Protein AF-A0AAD8H9Z7-F1 (afdb_monomer_lite)

Foldseek 3Di:
DDDDDDDDDDDDDDDDDDPDDVVVVVVPPPPPFFPKDDKAKEWEDPPQDPFPWQPPDDPVNQPQKAKAFAPVLCVPQAQHKKWKAFCDPVWFQDRPDTDIYHYGTHDDCVQHVDRPYIHIHPRNSVNGTHPVNNPDPTDITMMIMGDD

Sequence (148 aa):
MEMKMKIVIVVALFCSLVSVSDSAREALQTTTPAKAYPLGNASTTPDFPPSFKCPDIKRDDYGQFYAAINPAVAAYTCGKKIYVQCNNKEYCADPHNLLQVQIVDKCIPMFCPGAHDLILSKEAFRALLSDKAINQTTTIIQVRVYRD

InterPro domains:
  IPR036908 RlpA-like domain superfamily [G3DSA:2.40.40.10] (34-147)
  IPR036908 RlpA-like domain superfamily [SSF50685] (27-131)

Organism: NCBI:txid360622

pLDDT: mean 73.76, std 19.65, range [32.88, 93.19]

Radius of gyration: 23.35 Å; chains: 1; bounding box: 31×47×90 Å

Secondary structure (DSSP, 8-state):
---------------------HHHHTTT------EEEEEEEEEE-SS-------TT--GGG--SSEEEE-HHHHHHHTT-EEEEEE--TTTBS-TT-EEEEEEEEE--TTT--STT-EEE-HHHHHHHB-TTTTT-SS--EEEEEEE-

Structure (mmCIF, N/CA/C/O backbone):
data_AF-A0AAD8H9Z7-F1
#
_entry.id   AF-A0AAD8H9Z7-F1
#
loop_
_atom_site.group_PDB
_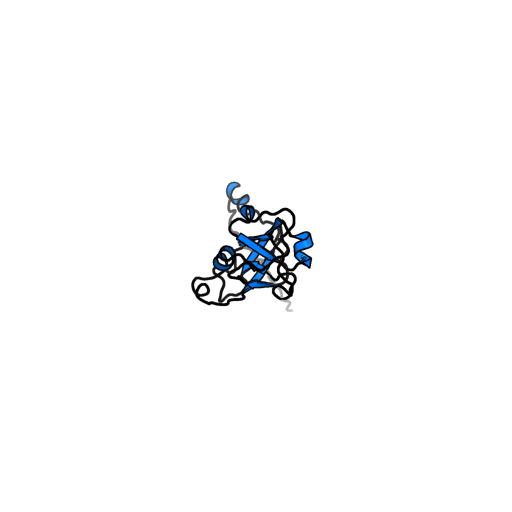atom_site.id
_atom_site.type_symbol
_atom_site.label_atom_id
_atom_site.label_alt_id
_atom_site.label_comp_id
_atom_site.label_asym_id
_atom_site.label_entity_id
_atom_site.label_seq_id
_atom_site.pdbx_PDB_ins_code
_atom_site.Cartn_x
_atom_site.Cartn_y
_atom_site.Cartn_z
_atom_site.occupancy
_atom_site.B_iso_or_equiv
_atom_site.auth_seq_id
_atom_site.auth_comp_id
_atom_site.auth_asym_id
_atom_site.auth_atom_id
_atom_site.pdbx_PDB_model_num
ATOM 1 N N . MET A 1 1 ? 11.170 -22.574 74.084 1.00 37.72 1 MET A N 1
ATOM 2 C CA . MET A 1 1 ? 12.018 -22.227 72.928 1.00 37.72 1 MET A CA 1
ATOM 3 C C . MET A 1 1 ? 11.134 -22.208 71.699 1.00 37.72 1 MET A C 1
ATOM 5 O O . MET A 1 1 ? 10.511 -23.216 71.395 1.00 37.72 1 MET A O 1
ATOM 9 N N . GLU A 1 2 ? 10.997 -21.034 71.090 1.00 38.16 2 GLU A N 1
ATOM 10 C CA . GLU A 1 2 ? 10.371 -20.847 69.780 1.00 38.16 2 GLU A CA 1
ATOM 11 C C . GLU A 1 2 ? 11.188 -21.543 68.680 1.00 38.16 2 GLU A C 1
ATOM 13 O O . GLU A 1 2 ? 12.413 -21.544 68.756 1.00 38.16 2 GLU A O 1
ATOM 18 N N . MET A 1 3 ? 10.523 -22.025 67.626 1.00 33.28 3 MET A N 1
ATOM 19 C CA . MET A 1 3 ? 10.875 -21.702 66.235 1.00 33.28 3 MET A CA 1
ATOM 20 C C . MET A 1 3 ? 9.668 -21.949 65.314 1.00 33.28 3 MET A C 1
ATOM 22 O O . MET A 1 3 ? 8.970 -22.953 65.412 1.00 33.28 3 MET A O 1
ATOM 26 N N . LYS A 1 4 ? 9.406 -20.949 64.468 1.00 33.06 4 LYS A N 1
ATOM 27 C CA . LYS A 1 4 ? 8.288 -20.798 63.525 1.00 33.06 4 LYS A CA 1
ATOM 28 C C . LYS A 1 4 ? 8.633 -21.361 62.132 1.00 33.06 4 LYS A C 1
ATOM 30 O O . LYS A 1 4 ? 9.804 -21.541 61.827 1.00 33.06 4 LYS A O 1
ATOM 35 N N . MET A 1 5 ? 7.596 -21.384 61.274 1.00 33.22 5 MET A N 1
ATOM 36 C CA . MET A 1 5 ? 7.576 -21.358 59.787 1.00 33.22 5 MET A CA 1
ATOM 37 C C . MET A 1 5 ? 7.553 -22.721 59.071 1.00 33.22 5 MET A C 1
ATOM 39 O O . MET A 1 5 ? 8.243 -23.639 59.476 1.00 33.22 5 MET A O 1
ATOM 43 N N . LYS A 1 6 ? 6.818 -22.919 57.963 1.00 32.88 6 LYS A N 1
ATOM 44 C CA . LYS A 1 6 ? 5.880 -22.078 57.183 1.00 32.88 6 LYS A CA 1
ATOM 45 C C . LYS A 1 6 ? 5.038 -23.013 56.298 1.00 32.88 6 LYS A C 1
ATOM 47 O O . LYS A 1 6 ? 5.585 -23.928 55.696 1.00 32.88 6 LYS A O 1
ATOM 52 N N . ILE A 1 7 ? 3.737 -22.753 56.190 1.00 44.88 7 ILE A N 1
ATOM 53 C CA . ILE A 1 7 ? 2.822 -23.425 55.256 1.00 44.88 7 ILE A CA 1
ATOM 54 C C . ILE A 1 7 ? 2.908 -22.717 53.897 1.00 44.88 7 ILE A C 1
ATOM 56 O O . ILE A 1 7 ? 2.783 -21.494 53.842 1.00 44.88 7 ILE A O 1
ATOM 60 N N . VAL A 1 8 ? 3.072 -23.476 52.810 1.00 40.72 8 VAL A N 1
ATOM 61 C CA . VAL A 1 8 ? 2.805 -23.014 51.438 1.00 40.72 8 VAL A CA 1
ATOM 62 C C . VAL A 1 8 ? 1.900 -24.049 50.774 1.00 40.72 8 VAL A C 1
ATOM 64 O O . VAL A 1 8 ? 2.337 -25.140 50.425 1.00 40.72 8 VAL A O 1
ATOM 67 N N . ILE A 1 9 ? 0.619 -23.705 50.649 1.00 44.47 9 ILE A N 1
ATOM 68 C CA . ILE A 1 9 ? -0.388 -24.463 49.903 1.00 44.47 9 ILE A CA 1
ATOM 69 C C . ILE A 1 9 ? -0.399 -23.879 48.492 1.00 44.47 9 ILE A C 1
ATOM 71 O O . ILE A 1 9 ? -0.811 -22.736 48.298 1.00 44.47 9 ILE A O 1
ATOM 75 N N . VAL A 1 10 ? 0.082 -24.640 47.511 1.00 40.25 10 VAL A N 1
ATOM 76 C CA . VAL A 1 10 ? -0.047 -24.275 46.098 1.00 40.25 10 VAL A CA 1
ATOM 77 C C . VAL A 1 10 ? -1.457 -24.645 45.655 1.00 40.25 10 VAL A C 1
ATOM 79 O O . VAL A 1 10 ? -1.778 -25.811 45.441 1.00 40.25 10 VAL A O 1
ATOM 82 N N . VAL A 1 11 ? -2.310 -23.630 45.561 1.00 40.62 11 VAL A N 1
ATOM 83 C CA . VAL A 1 11 ? -3.613 -23.705 44.904 1.00 40.62 11 VAL A CA 1
ATOM 84 C C . VAL A 1 11 ? -3.384 -23.520 43.406 1.00 40.62 11 VAL A C 1
ATOM 86 O O . VAL A 1 11 ? -3.002 -22.437 42.972 1.00 40.62 11 VAL A O 1
ATOM 89 N N . ALA A 1 12 ? -3.652 -24.550 42.610 1.00 44.00 12 ALA A N 1
ATOM 90 C CA . ALA A 1 12 ? -3.937 -24.390 41.188 1.00 44.00 12 ALA A CA 1
ATOM 91 C C . ALA A 1 12 ? -5.190 -25.207 40.864 1.00 44.00 12 ALA A C 1
ATOM 93 O O . ALA A 1 12 ? -5.168 -26.435 40.796 1.00 44.00 12 ALA A O 1
ATOM 94 N N . LEU A 1 13 ? -6.300 -24.474 40.775 1.00 45.03 13 LEU A N 1
ATOM 95 C CA . LEU A 1 13 ? -7.635 -24.941 40.436 1.00 45.03 13 LEU A CA 1
ATOM 96 C C . LEU A 1 13 ? -7.665 -25.620 39.058 1.00 45.03 13 LEU A C 1
ATOM 98 O O . LEU A 1 13 ? -7.144 -25.102 38.074 1.00 45.03 13 LEU A O 1
ATOM 102 N N . PHE A 1 14 ? -8.389 -26.733 39.009 1.00 42.84 14 PHE A N 1
ATOM 103 C CA . PHE A 1 14 ? -8.966 -27.338 37.815 1.00 42.84 14 PHE A CA 1
ATOM 104 C C . PHE A 1 14 ? -9.857 -26.349 37.049 1.00 42.84 14 PHE A C 1
ATOM 106 O O . PHE A 1 14 ? -10.644 -25.648 37.679 1.00 42.84 14 PHE A O 1
ATOM 113 N N . CYS A 1 15 ? -9.838 -26.407 35.712 1.00 35.69 15 CYS A N 1
ATOM 114 C CA . CYS A 1 15 ? -11.057 -26.428 34.891 1.00 35.69 15 CYS A CA 1
ATOM 115 C C . CYS A 1 15 ? -10.754 -26.866 33.443 1.00 35.69 15 CYS A C 1
ATOM 117 O O . CYS A 1 15 ? -10.205 -26.116 32.647 1.00 35.69 15 CYS A O 1
ATOM 119 N N . SER A 1 16 ? -11.193 -28.090 33.146 1.00 37.62 16 SER A N 1
ATOM 120 C CA . SER A 1 16 ? -11.968 -28.446 31.951 1.00 37.62 16 SER A CA 1
ATOM 121 C C . SER A 1 16 ? -11.291 -28.410 30.576 1.00 37.62 16 SER A C 1
ATOM 123 O O . SER A 1 16 ? -11.179 -27.382 29.914 1.00 37.62 16 SER A O 1
ATOM 125 N N . LEU A 1 17 ? -10.982 -29.625 30.112 1.00 42.34 17 LEU A N 1
ATOM 126 C CA . LEU A 1 17 ? -10.880 -30.024 28.711 1.00 42.34 17 LEU A CA 1
ATOM 127 C C . LEU A 1 17 ? -12.028 -29.427 27.884 1.00 42.34 17 LEU A C 1
ATOM 129 O O . LEU A 1 17 ? -13.175 -29.856 28.000 1.00 42.34 17 LEU A O 1
ATOM 133 N N . VAL A 1 18 ? -11.709 -28.474 27.015 1.00 43.50 18 VAL A N 1
ATOM 134 C CA . VAL A 1 18 ? -12.558 -28.155 25.869 1.00 43.50 18 VAL A CA 1
ATOM 135 C C . VAL A 1 18 ? -12.103 -29.074 24.745 1.00 43.50 18 VAL A C 1
ATOM 137 O O . VAL A 1 18 ? -10.993 -28.932 24.234 1.00 43.50 18 VAL A O 1
ATOM 140 N N . SER A 1 19 ? -12.942 -30.045 24.389 1.00 39.91 19 SER A N 1
ATOM 141 C CA . SER A 1 19 ? -12.796 -30.825 23.162 1.00 39.91 19 SER A CA 1
ATOM 142 C C . SER A 1 19 ? -12.931 -29.874 21.976 1.00 39.91 19 SER A C 1
ATOM 144 O O . SER A 1 19 ? -14.034 -29.584 21.515 1.00 39.91 19 SER A O 1
ATOM 146 N N . VAL A 1 20 ? -11.806 -29.328 21.520 1.00 41.81 20 VAL A N 1
ATOM 147 C CA . VAL A 1 20 ? -11.752 -28.538 20.293 1.00 41.81 20 VAL A CA 1
ATOM 148 C C . VAL A 1 20 ? -11.960 -29.517 19.144 1.00 41.81 20 VAL A C 1
ATOM 150 O O . VAL A 1 20 ? -11.116 -30.371 18.894 1.00 41.81 20 VAL A O 1
ATOM 153 N N . SER A 1 21 ? -13.121 -29.431 18.497 1.00 39.41 21 SER A N 1
ATOM 154 C CA . SER A 1 21 ? -13.411 -30.139 17.250 1.00 39.41 21 SER A CA 1
ATOM 155 C C . SER A 1 21 ? -12.288 -29.842 16.246 1.00 39.41 21 SER A C 1
ATOM 157 O O . SER A 1 21 ? -11.936 -28.672 16.080 1.00 39.41 21 SER A O 1
ATOM 159 N N . ASP A 1 22 ? -11.717 -30.862 15.594 1.00 45.00 22 ASP A N 1
ATOM 160 C CA . ASP A 1 22 ? -10.599 -30.698 14.644 1.00 45.00 22 ASP A CA 1
ATOM 161 C C . ASP A 1 22 ? -10.897 -29.641 13.558 1.00 45.00 22 ASP A C 1
ATOM 163 O O . ASP A 1 22 ? -10.000 -28.923 13.120 1.00 45.00 22 ASP A O 1
ATOM 167 N N . SER A 1 23 ? -12.174 -29.418 13.237 1.00 46.38 23 SER A N 1
ATOM 168 C CA . SER A 1 23 ? -12.651 -28.408 12.285 1.00 46.38 23 SER A CA 1
ATOM 169 C C . SER A 1 23 ? -12.421 -26.945 12.707 1.00 46.38 23 SER A C 1
ATOM 171 O O . SER A 1 23 ? -12.420 -26.059 11.859 1.00 46.38 23 SER A O 1
ATOM 173 N N . ALA A 1 24 ? -12.232 -26.656 14.001 1.00 41.62 24 ALA A N 1
ATOM 174 C CA . ALA A 1 24 ? -11.889 -25.311 14.491 1.00 41.62 24 ALA A CA 1
ATOM 175 C C . ALA A 1 24 ? -10.369 -25.092 14.582 1.00 41.62 24 ALA A C 1
ATOM 177 O O . ALA A 1 24 ? -9.901 -23.954 14.657 1.00 41.62 24 ALA A O 1
ATOM 178 N N . ARG A 1 25 ? -9.591 -26.181 14.551 1.00 40.53 25 ARG A N 1
ATOM 179 C CA . ARG A 1 25 ? -8.127 -26.144 14.572 1.00 40.53 25 ARG A CA 1
ATOM 180 C C . ARG A 1 25 ? -7.532 -25.759 13.218 1.00 40.53 25 ARG A C 1
ATOM 182 O O . ARG A 1 25 ? -6.455 -25.177 13.192 1.00 40.53 25 ARG A O 1
ATOM 189 N N . GLU A 1 26 ? -8.258 -25.981 12.122 1.00 39.03 26 GLU A N 1
ATOM 190 C CA . GLU A 1 26 ? -7.893 -25.438 10.805 1.00 39.03 26 GLU A CA 1
ATOM 191 C C . GLU A 1 26 ? -8.267 -23.955 10.627 1.00 39.03 26 GLU A C 1
ATOM 193 O O . GLU A 1 26 ? -7.642 -23.267 9.825 1.00 39.03 26 GLU A O 1
ATOM 198 N N . ALA A 1 27 ? -9.216 -23.417 11.405 1.00 39.34 27 ALA A N 1
ATOM 199 C CA . ALA A 1 27 ? -9.592 -21.997 11.343 1.00 39.34 27 ALA A CA 1
ATOM 200 C C . ALA A 1 27 ? -8.664 -21.078 12.164 1.00 39.34 27 ALA A C 1
ATOM 202 O O . ALA A 1 27 ? -8.604 -19.875 11.921 1.00 39.34 27 ALA A O 1
ATOM 203 N N . LEU A 1 28 ? -7.903 -21.645 13.103 1.00 36.81 28 LEU A N 1
ATOM 204 C CA . LEU A 1 28 ? -6.751 -21.007 13.738 1.00 36.81 28 LEU A CA 1
ATOM 205 C C . LEU A 1 28 ? -5.464 -21.547 13.110 1.00 36.81 28 LEU A C 1
ATOM 207 O O . LEU A 1 28 ? -4.555 -22.010 13.799 1.00 36.81 28 LEU A O 1
ATOM 211 N N . GLN A 1 29 ? -5.348 -21.439 11.786 1.00 37.69 29 GLN A N 1
ATOM 212 C CA . GLN A 1 29 ? -4.026 -21.231 11.216 1.00 37.69 29 GLN A CA 1
ATOM 213 C C . GLN A 1 29 ? -3.514 -19.916 11.796 1.00 37.69 29 GLN A C 1
ATOM 215 O O . GLN A 1 29 ? -3.780 -18.826 11.298 1.00 37.69 29 GLN A O 1
ATOM 220 N N . THR A 1 30 ? -2.787 -20.030 12.903 1.00 43.31 30 THR A N 1
ATOM 221 C CA . THR A 1 30 ? -1.791 -19.057 13.309 1.00 43.31 30 THR A CA 1
ATOM 222 C C . THR A 1 30 ? -0.775 -18.998 12.177 1.00 43.31 30 THR A C 1
ATOM 224 O O . THR A 1 30 ? 0.258 -19.667 12.215 1.00 43.31 30 THR A O 1
ATOM 227 N N . THR A 1 31 ? -1.102 -18.249 11.124 1.00 44.53 31 THR A N 1
ATOM 228 C CA . THR A 1 31 ? -0.122 -17.741 10.180 1.00 44.53 31 THR A CA 1
ATOM 229 C C . THR A 1 31 ? 0.893 -17.007 11.033 1.00 44.53 31 THR A C 1
ATOM 231 O O . THR A 1 31 ? 0.555 -16.029 11.706 1.00 44.53 31 THR A O 1
ATOM 234 N N . THR A 1 32 ? 2.109 -17.545 11.078 1.00 46.88 32 THR A N 1
ATOM 235 C CA . THR A 1 32 ? 3.326 -16.864 11.519 1.00 46.88 32 THR A CA 1
ATOM 236 C C . THR A 1 32 ? 3.175 -15.371 11.251 1.00 46.88 32 THR A C 1
ATOM 238 O O . THR A 1 32 ? 2.783 -15.041 10.130 1.00 46.88 32 THR A O 1
ATOM 241 N N . PRO A 1 33 ? 3.410 -14.469 12.223 1.00 48.97 33 PRO A N 1
ATOM 242 C CA . PRO A 1 33 ? 3.196 -13.053 11.980 1.00 48.97 33 PRO A CA 1
ATOM 243 C C . PRO A 1 33 ? 4.021 -12.665 10.757 1.00 48.97 33 PRO A C 1
ATOM 245 O O . PRO A 1 33 ? 5.255 -12.694 10.802 1.00 48.97 33 PRO A O 1
ATOM 248 N N . ALA A 1 34 ? 3.323 -12.365 9.658 1.00 61.00 34 ALA A N 1
ATOM 249 C CA . ALA A 1 34 ? 3.900 -11.784 8.462 1.00 61.00 34 ALA A CA 1
ATOM 250 C C . ALA A 1 34 ? 4.852 -10.679 8.924 1.00 61.00 34 ALA A C 1
ATOM 252 O O . ALA A 1 34 ? 4.525 -9.927 9.850 1.00 61.00 34 ALA A O 1
ATOM 253 N N . LYS A 1 35 ? 6.070 -10.623 8.374 1.00 75.50 35 LYS A N 1
ATOM 254 C CA . LYS A 1 35 ? 7.102 -9.721 8.899 1.00 75.50 35 LYS A CA 1
ATOM 255 C C . LYS A 1 35 ? 6.567 -8.289 8.858 1.00 75.50 35 LYS A C 1
ATOM 257 O O . LYS A 1 35 ? 6.406 -7.718 7.781 1.00 75.50 35 LYS A O 1
ATOM 262 N N . ALA A 1 36 ? 6.288 -7.731 10.034 1.00 80.75 36 ALA A N 1
ATOM 263 C CA . ALA A 1 36 ? 5.793 -6.374 10.163 1.00 80.75 36 ALA A CA 1
ATOM 264 C C . ALA A 1 36 ? 6.939 -5.403 9.888 1.00 80.75 36 ALA A C 1
ATOM 266 O O . ALA A 1 36 ? 7.977 -5.435 10.557 1.00 80.75 36 ALA A O 1
ATOM 267 N N . TYR A 1 37 ? 6.750 -4.530 8.910 1.00 84.31 37 TYR A N 1
ATOM 268 C CA . TYR A 1 37 ? 7.701 -3.473 8.612 1.00 84.31 37 TYR A CA 1
ATOM 269 C C . TYR A 1 37 ? 7.439 -2.234 9.486 1.00 84.31 37 TYR A C 1
ATOM 271 O O . TYR A 1 37 ? 6.370 -2.118 10.106 1.00 84.31 37 TYR A O 1
ATOM 279 N N . PRO A 1 38 ? 8.417 -1.313 9.591 1.00 88.94 38 PRO A N 1
ATOM 280 C CA . PRO A 1 38 ? 8.196 0.011 10.158 1.00 88.94 38 PRO A CA 1
ATOM 281 C C . PRO A 1 38 ? 6.983 0.713 9.542 1.00 88.94 38 PRO A C 1
ATOM 283 O O . PRO A 1 38 ? 6.567 0.409 8.423 1.00 88.94 38 PRO A O 1
ATOM 286 N N . LEU A 1 39 ? 6.419 1.660 10.292 1.00 89.81 39 LEU A N 1
ATOM 287 C CA . LEU A 1 39 ? 5.299 2.457 9.807 1.00 89.81 39 LEU A CA 1
ATOM 288 C C . LEU A 1 39 ? 5.715 3.275 8.583 1.00 89.81 39 LEU A C 1
ATOM 290 O O . LEU A 1 39 ? 6.817 3.825 8.538 1.00 89.81 39 LEU A O 1
ATOM 294 N N . GLY A 1 40 ? 4.803 3.357 7.626 1.00 89.69 40 GLY A N 1
ATOM 295 C CA . GLY A 1 40 ? 4.884 4.245 6.476 1.00 89.69 40 GLY A CA 1
ATOM 296 C C . GLY A 1 40 ? 3.629 5.095 6.363 1.00 89.69 40 GLY A C 1
ATOM 297 O O . GLY A 1 40 ? 2.681 4.953 7.144 1.00 89.69 40 GLY A O 1
ATOM 298 N N . ASN A 1 41 ? 3.624 5.982 5.381 1.00 91.19 41 ASN A N 1
ATOM 299 C CA . ASN A 1 41 ? 2.474 6.806 5.051 1.00 91.19 41 ASN A CA 1
ATOM 300 C C . ASN A 1 41 ? 1.737 6.216 3.852 1.00 91.19 41 ASN A C 1
ATOM 302 O O . ASN A 1 41 ? 2.355 5.845 2.861 1.00 91.19 41 ASN A O 1
ATOM 306 N N . ALA A 1 42 ? 0.414 6.171 3.912 1.00 90.75 42 ALA A N 1
ATOM 307 C CA . ALA A 1 42 ? -0.415 5.870 2.760 1.00 90.75 42 ALA A CA 1
ATOM 308 C C . ALA A 1 42 ? -1.279 7.072 2.396 1.00 90.75 42 ALA A C 1
ATOM 310 O O . ALA A 1 42 ? -1.836 7.750 3.262 1.00 90.75 42 ALA A O 1
ATOM 311 N N . SER A 1 43 ? -1.414 7.307 1.100 1.00 89.88 43 SER A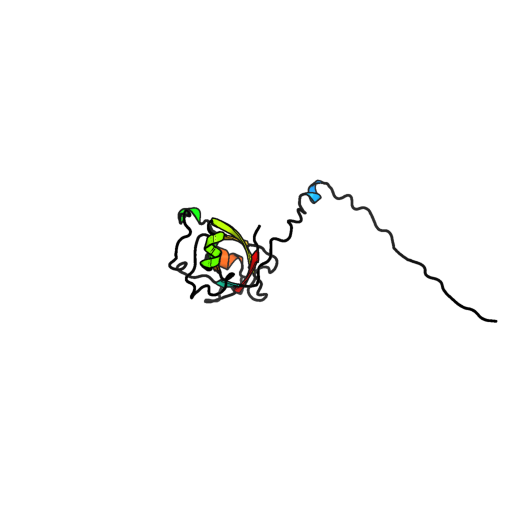 N 1
ATOM 312 C CA . SER A 1 43 ? -2.332 8.298 0.544 1.00 89.88 43 SER A CA 1
ATOM 313 C C . SER A 1 43 ? -2.985 7.758 -0.724 1.00 89.88 43 SER A C 1
ATOM 315 O O . SER A 1 43 ? -2.632 6.682 -1.206 1.00 89.88 43 SER A O 1
ATOM 317 N N . THR A 1 44 ? -3.941 8.501 -1.266 1.00 86.38 44 THR A N 1
ATOM 318 C CA . THR A 1 44 ? -4.525 8.256 -2.587 1.00 86.38 44 THR A CA 1
ATOM 319 C C . THR A 1 44 ? -4.347 9.503 -3.439 1.00 86.38 44 THR A C 1
ATOM 321 O O . THR A 1 44 ? -4.311 10.618 -2.922 1.00 86.38 44 THR A O 1
ATOM 324 N N . THR A 1 45 ? -4.280 9.332 -4.754 1.00 75.06 45 THR A N 1
ATOM 325 C CA . THR A 1 45 ? -4.303 10.449 -5.712 1.00 75.06 45 THR A CA 1
ATOM 326 C C . THR A 1 45 ? -5.466 10.253 -6.692 1.00 75.06 45 THR A C 1
ATOM 328 O O . THR A 1 45 ? -5.872 9.106 -6.899 1.00 75.06 45 THR A O 1
ATOM 331 N N . PRO A 1 46 ? -6.061 11.330 -7.247 1.00 66.56 46 PRO A N 1
ATOM 332 C CA . PRO A 1 46 ? -7.165 11.221 -8.210 1.00 66.56 46 PRO A CA 1
ATOM 333 C C . PRO A 1 46 ? -6.737 10.482 -9.479 1.00 66.56 46 PRO A C 1
ATOM 335 O O . PRO A 1 46 ? -7.426 9.578 -9.944 1.00 66.56 46 PRO A O 1
ATOM 338 N N . ASP A 1 47 ? -5.546 10.829 -9.955 1.00 63.06 47 ASP A N 1
ATOM 339 C CA . ASP A 1 47 ? -4.859 10.197 -11.062 1.00 63.06 47 ASP A CA 1
ATOM 340 C C . ASP A 1 47 ? -3.640 9.512 -10.462 1.00 63.06 47 ASP A C 1
ATOM 342 O O . ASP A 1 47 ? -2.603 10.148 -10.275 1.00 63.06 47 ASP A O 1
ATOM 346 N N . PHE A 1 48 ? -3.810 8.245 -10.069 1.00 65.81 48 PHE A N 1
ATOM 347 C CA . PHE A 1 48 ? -2.730 7.372 -9.602 1.00 65.81 48 PHE A CA 1
ATOM 348 C C . PHE A 1 48 ? -1.417 7.729 -10.327 1.00 65.81 48 PHE A C 1
ATOM 350 O O . PHE A 1 48 ? -1.436 7.808 -11.559 1.00 65.81 48 PHE A O 1
ATOM 357 N N . PRO A 1 49 ? -0.332 8.062 -9.600 1.00 56.62 49 PRO A N 1
ATOM 358 C CA . PRO A 1 49 ? 0.672 9.015 -10.064 1.00 56.62 49 PRO A CA 1
ATOM 359 C C . PRO A 1 49 ? 1.309 8.591 -11.390 1.00 56.62 49 PRO A C 1
ATOM 361 O O . PRO A 1 49 ? 1.407 7.392 -11.649 1.00 56.62 49 PRO A O 1
ATOM 364 N N . PRO A 1 50 ? 1.806 9.541 -12.212 1.00 52.59 50 PRO A N 1
ATOM 365 C CA . PRO A 1 50 ? 2.585 9.209 -13.400 1.00 52.59 50 PRO A CA 1
ATOM 366 C C . PRO A 1 50 ? 3.777 8.356 -12.971 1.00 52.59 50 PRO A C 1
ATOM 368 O O . PRO A 1 50 ? 4.614 8.778 -12.171 1.00 52.59 50 PRO A O 1
ATOM 371 N N . SER A 1 51 ? 3.793 7.117 -13.441 1.00 57.47 51 SER A N 1
ATOM 372 C CA . SER A 1 51 ? 4.541 6.059 -12.795 1.00 57.47 51 SER A CA 1
ATOM 373 C C . SER A 1 51 ? 5.586 5.418 -13.696 1.00 57.47 51 SER A C 1
ATOM 375 O O . SER A 1 51 ? 5.483 5.404 -14.926 1.00 57.47 51 SER A O 1
ATOM 377 N N . PHE A 1 52 ? 6.604 4.846 -13.054 1.00 61.53 52 PHE A N 1
ATOM 378 C CA . PHE A 1 52 ? 7.494 3.881 -13.683 1.00 61.53 52 PHE A CA 1
ATOM 379 C C . PHE A 1 52 ? 6.893 2.498 -13.469 1.00 61.53 52 PHE A C 1
ATOM 381 O O . PHE A 1 52 ? 7.232 1.838 -12.488 1.00 61.53 52 PHE A O 1
ATOM 388 N N . LYS A 1 53 ? 6.008 2.093 -14.386 1.00 73.19 53 LYS A N 1
ATOM 389 C CA . LYS A 1 53 ? 5.264 0.828 -14.327 1.00 73.19 53 LYS A CA 1
ATOM 390 C C . LYS A 1 53 ? 6.131 -0.328 -13.838 1.00 73.19 53 LYS A C 1
ATOM 392 O O . LYS A 1 53 ? 7.274 -0.499 -14.282 1.00 73.19 53 LYS A O 1
ATOM 397 N N . CYS A 1 54 ? 5.578 -1.146 -12.945 1.00 82.00 54 CYS A N 1
ATOM 398 C CA . CYS A 1 54 ? 6.156 -2.458 -12.706 1.00 82.00 54 CYS A CA 1
ATOM 399 C C . CYS A 1 54 ? 6.236 -3.209 -14.044 1.00 82.00 54 CYS A C 1
ATOM 401 O O . CYS A 1 54 ? 5.262 -3.189 -14.803 1.00 82.00 54 CYS A O 1
ATOM 403 N N . PRO A 1 55 ? 7.385 -3.827 -14.367 1.00 74.75 55 PRO A N 1
ATOM 404 C CA . PRO A 1 55 ? 7.470 -4.649 -15.562 1.00 74.75 55 PRO A CA 1
ATOM 405 C C . PRO A 1 55 ? 6.427 -5.770 -15.461 1.00 74.75 55 PRO A C 1
ATOM 407 O O . PRO A 1 55 ? 6.142 -6.261 -14.370 1.00 74.75 55 PRO A O 1
ATOM 410 N N . ASP A 1 56 ? 5.836 -6.120 -16.601 1.00 76.62 56 ASP A N 1
ATOM 411 C CA . ASP A 1 56 ? 4.967 -7.290 -16.773 1.00 76.62 56 ASP A CA 1
ATOM 412 C C . ASP A 1 56 ? 3.563 -7.244 -16.137 1.00 76.62 56 ASP A C 1
ATOM 414 O O . ASP A 1 56 ? 2.842 -8.236 -16.208 1.00 76.62 56 ASP A O 1
ATOM 418 N N . ILE A 1 57 ? 3.113 -6.104 -15.595 1.00 78.69 57 ILE A N 1
ATOM 419 C CA . ILE A 1 57 ? 1.733 -5.946 -15.096 1.00 78.69 57 ILE A CA 1
ATOM 420 C C . ILE A 1 57 ? 0.967 -4.992 -16.007 1.00 78.69 57 ILE A C 1
ATOM 422 O O . ILE A 1 57 ? 1.337 -3.824 -16.166 1.00 78.69 57 ILE A O 1
ATOM 426 N N . LYS A 1 58 ? -0.119 -5.473 -16.615 1.00 80.38 58 LYS A N 1
ATOM 427 C CA . LYS A 1 58 ? -0.997 -4.627 -17.428 1.00 80.38 58 LYS A CA 1
ATOM 428 C C . LYS A 1 58 ? -2.029 -3.956 -16.533 1.00 80.38 58 LYS A C 1
ATOM 430 O O . LYS A 1 58 ? -2.445 -4.513 -15.526 1.00 80.38 58 LYS A O 1
ATOM 435 N N . ARG A 1 59 ? -2.471 -2.758 -16.926 1.00 76.38 59 ARG A N 1
ATOM 436 C CA . ARG A 1 59 ? -3.479 -1.987 -16.177 1.00 76.38 59 ARG A CA 1
ATOM 437 C C . ARG A 1 59 ? -4.776 -2.773 -15.970 1.00 76.38 59 ARG A C 1
ATOM 439 O O . ARG A 1 59 ? -5.389 -2.657 -14.917 1.00 76.38 59 ARG A O 1
ATOM 446 N N . ASP A 1 60 ? -5.143 -3.591 -16.949 1.00 79.75 60 ASP A N 1
ATOM 447 C CA . ASP A 1 60 ? -6.341 -4.432 -16.900 1.00 79.75 60 ASP A CA 1
ATOM 448 C C . ASP A 1 60 ? -6.246 -5.531 -15.823 1.00 79.75 60 ASP A C 1
ATOM 450 O O . ASP A 1 60 ? -7.269 -6.040 -15.374 1.00 79.75 60 ASP A O 1
ATOM 454 N N . ASP A 1 61 ? -5.033 -5.833 -15.341 1.00 81.25 61 ASP A N 1
ATOM 455 C CA . ASP A 1 61 ? -4.758 -6.856 -14.327 1.00 81.25 61 ASP A CA 1
ATOM 456 C C . ASP A 1 61 ? -4.638 -6.281 -12.901 1.00 81.25 61 ASP A C 1
ATOM 458 O O . ASP A 1 61 ? -4.404 -7.034 -11.958 1.00 81.25 61 ASP A O 1
ATOM 462 N N . TYR A 1 62 ? -4.774 -4.959 -12.704 1.00 80.56 62 TYR A N 1
ATOM 463 C CA . TYR A 1 62 ? -4.523 -4.316 -11.399 1.00 80.56 62 TYR A CA 1
ATOM 464 C C . TYR A 1 62 ? -5.512 -4.749 -10.302 1.00 80.56 62 TYR A C 1
ATOM 466 O O . TYR A 1 62 ? -5.232 -4.601 -9.111 1.00 80.56 62 TYR A O 1
ATOM 474 N N . GLY A 1 63 ? -6.682 -5.263 -10.690 1.00 84.62 63 GLY A N 1
ATOM 475 C CA . GLY A 1 63 ? -7.782 -5.518 -9.766 1.00 84.62 63 GLY A CA 1
ATOM 476 C C . GLY A 1 63 ? -8.264 -4.239 -9.070 1.00 84.62 63 GLY A C 1
ATOM 477 O O . GLY A 1 63 ? -8.020 -3.123 -9.523 1.00 84.62 63 GLY A O 1
ATOM 478 N N . GLN A 1 64 ? -8.982 -4.404 -7.957 1.00 87.06 64 GLN A N 1
ATOM 479 C CA . GLN A 1 64 ? -9.546 -3.280 -7.203 1.00 87.06 64 GLN A CA 1
ATOM 480 C C . GLN A 1 64 ? -8.569 -2.702 -6.170 1.00 87.06 64 GLN A C 1
ATOM 482 O O . GLN A 1 64 ? -8.568 -1.499 -5.928 1.00 87.06 64 GLN A O 1
ATOM 487 N N . PHE A 1 65 ? -7.751 -3.551 -5.542 1.00 92.06 65 PHE A N 1
ATOM 488 C CA . PHE A 1 65 ? -6.866 -3.153 -4.450 1.00 92.06 65 PHE A CA 1
ATOM 489 C C . PHE A 1 65 ? -5.409 -3.226 -4.872 1.00 92.06 65 PHE A C 1
ATOM 491 O O . PHE A 1 65 ? -4.739 -4.251 -4.730 1.00 92.06 65 PHE A O 1
ATOM 498 N N . TYR A 1 66 ? -4.914 -2.099 -5.365 1.00 91.75 66 TYR A N 1
ATOM 499 C CA . TYR A 1 66 ? -3.532 -1.961 -5.797 1.00 91.75 66 TYR A CA 1
ATOM 500 C C . TYR A 1 66 ? -2.839 -0.737 -5.192 1.00 91.75 66 TYR A C 1
ATOM 502 O O . TYR A 1 66 ? -3.492 0.188 -4.693 1.00 91.75 66 TYR A O 1
ATOM 510 N N . ALA A 1 67 ? -1.507 -0.763 -5.223 1.00 92.25 67 ALA A N 1
ATOM 511 C CA . ALA A 1 67 ? -0.619 0.262 -4.692 1.00 92.25 67 ALA A CA 1
ATOM 512 C C . ALA A 1 67 ? 0.598 0.516 -5.587 1.00 92.25 67 ALA A C 1
ATOM 514 O O . ALA A 1 67 ? 1.074 -0.365 -6.309 1.00 92.25 67 ALA A O 1
ATOM 515 N N . ALA A 1 68 ? 1.124 1.732 -5.458 1.00 91.19 68 ALA A N 1
ATOM 516 C CA . ALA A 1 68 ? 2.464 2.110 -5.856 1.00 91.19 68 ALA A CA 1
ATOM 517 C C . ALA A 1 68 ? 3.325 2.278 -4.604 1.00 91.19 68 ALA A C 1
ATOM 519 O O . ALA A 1 68 ? 2.847 2.795 -3.593 1.00 91.19 68 ALA A O 1
ATOM 520 N N . ILE A 1 69 ? 4.588 1.866 -4.674 1.00 91.00 69 ILE A N 1
ATOM 521 C CA . ILE A 1 69 ? 5.533 1.959 -3.552 1.00 91.00 69 ILE A CA 1
ATOM 522 C C . ILE A 1 69 ? 6.835 2.629 -3.990 1.00 91.00 69 ILE A C 1
ATOM 524 O O . ILE A 1 69 ? 7.101 2.782 -5.187 1.00 91.00 69 ILE A O 1
ATOM 528 N N . ASN A 1 70 ? 7.650 3.046 -3.023 1.00 89.31 70 ASN A N 1
ATOM 529 C CA . ASN A 1 70 ? 8.981 3.583 -3.270 1.00 89.31 70 ASN A CA 1
ATOM 530 C C . ASN A 1 70 ? 9.777 2.716 -4.283 1.00 89.31 70 ASN A C 1
ATOM 532 O O . ASN A 1 70 ? 9.817 1.488 -4.131 1.00 89.31 70 ASN A O 1
ATOM 536 N N . PRO A 1 71 ? 10.460 3.313 -5.284 1.00 86.06 71 PRO A N 1
ATOM 537 C CA . PRO A 1 71 ? 11.125 2.566 -6.355 1.00 86.06 71 PRO A CA 1
ATOM 538 C C . PRO A 1 71 ? 12.157 1.537 -5.882 1.00 86.06 71 PRO A C 1
ATOM 540 O O . PRO A 1 71 ? 12.280 0.475 -6.499 1.00 86.06 71 PRO A O 1
ATOM 543 N N . ALA A 1 72 ? 12.873 1.818 -4.786 1.00 86.12 72 ALA A N 1
ATOM 544 C CA . ALA A 1 72 ? 13.876 0.907 -4.236 1.00 86.12 72 ALA A CA 1
ATOM 545 C C . ALA A 1 72 ? 13.238 -0.378 -3.688 1.00 86.12 72 ALA A C 1
ATOM 547 O O . ALA A 1 72 ? 13.807 -1.462 -3.813 1.00 86.12 72 ALA A O 1
ATOM 548 N N . VAL A 1 73 ? 12.032 -0.275 -3.124 1.00 87.81 73 VAL A N 1
ATOM 549 C CA . VAL A 1 73 ? 11.275 -1.431 -2.624 1.00 87.81 73 VAL A CA 1
ATOM 550 C C . VAL A 1 73 ? 10.518 -2.117 -3.754 1.00 87.81 73 VAL A C 1
ATOM 552 O O . VAL A 1 73 ? 10.446 -3.351 -3.798 1.00 87.81 73 VAL A O 1
ATOM 555 N N . ALA A 1 74 ? 10.009 -1.345 -4.712 1.00 85.62 74 ALA A N 1
ATOM 556 C CA . ALA A 1 74 ? 9.297 -1.875 -5.865 1.00 85.62 74 ALA A CA 1
ATOM 557 C C . ALA A 1 74 ? 10.156 -2.824 -6.714 1.00 85.62 74 ALA A C 1
ATOM 559 O O . ALA A 1 74 ? 9.632 -3.802 -7.241 1.00 85.62 74 ALA A O 1
ATOM 560 N N . ALA A 1 75 ? 11.476 -2.610 -6.771 1.00 84.44 75 ALA A N 1
ATOM 561 C CA . ALA A 1 75 ? 12.424 -3.510 -7.437 1.00 84.44 75 ALA A CA 1
ATOM 562 C C . ALA A 1 75 ? 12.289 -4.988 -7.010 1.00 84.44 75 ALA A C 1
ATOM 564 O O . ALA A 1 75 ? 12.588 -5.880 -7.797 1.00 84.44 75 ALA A O 1
ATOM 565 N N . TYR A 1 76 ? 11.796 -5.252 -5.795 1.00 86.38 76 TYR A N 1
ATOM 566 C CA . TYR A 1 76 ? 11.634 -6.604 -5.247 1.00 86.38 76 TYR A CA 1
ATOM 567 C C . TYR A 1 76 ? 10.182 -6.974 -4.923 1.00 86.38 76 TYR A C 1
ATOM 569 O O . TYR A 1 76 ? 9.921 -8.104 -4.488 1.00 86.38 76 TYR A O 1
ATOM 577 N N . THR A 1 77 ? 9.249 -6.030 -5.069 1.00 88.56 77 THR A N 1
ATOM 578 C CA . THR A 1 77 ? 7.841 -6.183 -4.667 1.00 88.56 77 THR A CA 1
ATOM 579 C C . THR A 1 77 ? 6.849 -6.005 -5.807 1.00 88.56 77 THR A C 1
ATOM 581 O O . THR A 1 77 ? 5.705 -6.408 -5.634 1.00 88.56 77 THR A O 1
ATOM 584 N N . CYS A 1 78 ? 7.271 -5.513 -6.975 1.00 88.44 78 CYS A N 1
ATOM 585 C CA . CYS A 1 78 ? 6.439 -5.489 -8.177 1.00 88.44 78 CYS A CA 1
ATOM 586 C C . CYS A 1 78 ? 5.768 -6.848 -8.432 1.00 88.44 78 CYS A C 1
ATOM 588 O O . CYS A 1 78 ? 6.421 -7.893 -8.398 1.00 88.44 78 CYS A O 1
ATOM 590 N N . GLY A 1 79 ? 4.452 -6.825 -8.640 1.00 87.88 79 GLY A N 1
ATOM 591 C CA . GLY A 1 79 ? 3.613 -7.997 -8.906 1.00 87.88 79 GLY A CA 1
ATOM 592 C C . GLY A 1 79 ? 3.198 -8.767 -7.660 1.00 87.88 79 GLY A C 1
ATOM 593 O O . GLY A 1 79 ? 2.281 -9.586 -7.727 1.00 87.88 79 GLY A O 1
ATOM 594 N N . LYS A 1 80 ? 3.824 -8.493 -6.511 1.00 89.81 80 LYS A N 1
ATOM 595 C CA . LYS A 1 80 ? 3.522 -9.176 -5.255 1.00 89.81 80 LYS A CA 1
ATOM 596 C C . LYS A 1 80 ? 2.340 -8.536 -4.550 1.00 89.81 80 LYS A C 1
ATOM 598 O O . LYS A 1 80 ? 2.054 -7.347 -4.694 1.00 89.81 80 LYS A O 1
ATOM 603 N N . LYS A 1 81 ? 1.692 -9.356 -3.733 1.00 90.62 81 LYS A N 1
ATOM 604 C CA . LYS A 1 81 ? 0.678 -8.932 -2.778 1.00 90.62 81 LYS A CA 1
ATOM 605 C C . LYS A 1 81 ? 1.341 -8.657 -1.432 1.00 90.62 81 LYS A C 1
ATOM 607 O O . LYS A 1 81 ? 2.263 -9.367 -1.031 1.00 90.62 81 LYS A O 1
ATOM 612 N N . ILE A 1 82 ? 0.884 -7.609 -0.768 1.00 90.75 82 ILE A N 1
ATOM 613 C CA . ILE A 1 82 ? 1.256 -7.233 0.597 1.00 90.75 82 ILE A CA 1
ATOM 614 C C . ILE A 1 82 ? -0.019 -7.043 1.413 1.00 90.75 82 ILE A C 1
ATOM 616 O O . ILE A 1 82 ? -1.086 -6.840 0.832 1.00 90.75 82 ILE A O 1
ATOM 620 N N . TYR A 1 83 ? 0.087 -7.054 2.739 1.00 92.81 83 TYR A N 1
ATOM 621 C CA . TYR A 1 83 ? -1.018 -6.627 3.596 1.00 92.81 83 TYR A CA 1
ATOM 622 C C . TYR A 1 83 ? -0.718 -5.269 4.197 1.00 92.81 83 TYR A C 1
ATOM 624 O O . TYR A 1 83 ? 0.404 -4.988 4.626 1.00 92.81 83 TYR A O 1
ATOM 632 N N . VAL A 1 84 ? -1.739 -4.429 4.219 1.00 91.94 84 VAL A N 1
ATOM 633 C CA . VAL A 1 84 ? -1.683 -3.067 4.724 1.00 91.94 84 VAL A CA 1
ATOM 634 C C . VAL A 1 84 ? -2.689 -2.950 5.855 1.00 91.94 84 VAL A C 1
ATOM 636 O O . VAL A 1 84 ? -3.862 -3.278 5.696 1.00 91.94 84 VAL A O 1
ATOM 639 N N . GLN A 1 85 ? -2.215 -2.473 6.997 1.00 91.94 85 GLN A N 1
ATOM 640 C CA . GLN A 1 85 ? -3.036 -2.181 8.161 1.00 91.94 85 GLN A CA 1
ATOM 641 C C . GLN A 1 85 ? -3.018 -0.686 8.411 1.00 91.94 85 GLN A C 1
ATOM 643 O O . GLN A 1 85 ? -1.947 -0.078 8.472 1.00 91.94 85 GLN A O 1
ATOM 648 N N . CYS A 1 86 ? -4.187 -0.096 8.606 1.00 90.44 86 CYS A N 1
ATOM 649 C CA . CYS A 1 86 ? -4.271 1.279 9.059 1.00 90.44 86 CYS A CA 1
ATOM 650 C C . CYS A 1 86 ? -3.895 1.357 10.550 1.00 90.44 86 CYS A C 1
ATOM 652 O O . CYS A 1 86 ? -4.398 0.591 11.368 1.00 90.44 86 CYS A O 1
ATOM 654 N N . ASN A 1 87 ? -2.999 2.279 10.909 1.00 88.81 87 ASN A N 1
ATOM 655 C CA . ASN A 1 87 ? -2.479 2.434 12.274 1.00 88.81 87 ASN A CA 1
ATOM 656 C C . ASN A 1 87 ? -2.950 3.735 12.960 1.00 88.81 87 ASN A C 1
ATOM 658 O O . ASN A 1 87 ? -2.611 3.991 14.114 1.00 88.81 87 ASN A O 1
ATOM 662 N N . ASN A 1 88 ? -3.725 4.575 12.269 1.00 84.00 88 ASN A N 1
ATOM 663 C CA . ASN A 1 88 ? -4.233 5.835 12.806 1.00 84.00 88 ASN A CA 1
ATOM 664 C C . ASN A 1 88 ? -5.655 5.697 13.387 1.00 84.00 88 ASN A C 1
ATOM 666 O O . ASN A 1 88 ? -6.635 5.721 12.648 1.00 84.00 88 ASN A O 1
ATOM 670 N N . LYS A 1 89 ? -5.775 5.600 14.718 1.00 76.88 89 LYS A N 1
ATOM 671 C CA . LYS A 1 89 ? -7.044 5.329 15.430 1.00 76.88 89 LYS A CA 1
ATOM 672 C C . LYS A 1 89 ? -8.223 6.225 15.032 1.00 76.88 89 LYS A C 1
ATOM 674 O O . LYS A 1 89 ? -9.360 5.786 15.143 1.00 76.88 89 LYS A O 1
ATOM 679 N N . GLU A 1 90 ? -7.968 7.462 14.617 1.00 81.38 90 GLU A N 1
ATOM 680 C CA . GLU A 1 90 ? -9.021 8.406 14.235 1.00 81.38 90 GLU A CA 1
ATOM 681 C C . GLU A 1 90 ? -9.586 8.123 12.834 1.00 81.38 90 GLU A C 1
ATOM 683 O O . GLU A 1 90 ? -10.786 8.274 12.598 1.00 81.38 90 GLU A O 1
ATOM 688 N N . TYR A 1 91 ? -8.731 7.667 11.915 1.00 83.38 91 TYR A N 1
ATOM 689 C CA . TYR A 1 91 ? -9.083 7.511 10.505 1.00 83.38 91 TYR A CA 1
ATOM 690 C C . TYR A 1 91 ? -9.358 6.069 10.093 1.00 83.38 91 TYR A C 1
ATOM 692 O O . TYR A 1 91 ? -9.985 5.874 9.060 1.00 83.38 91 TYR A O 1
ATOM 700 N N . CYS A 1 92 ? -8.921 5.067 10.858 1.00 84.31 92 CYS A N 1
ATOM 701 C CA . CYS A 1 92 ? -9.089 3.665 10.473 1.00 84.31 92 CYS A CA 1
ATOM 702 C C . CYS A 1 92 ? -10.518 3.157 10.698 1.00 84.31 92 CYS A C 1
ATOM 704 O O . CYS A 1 92 ? -11.091 3.398 11.759 1.00 84.31 92 CYS A O 1
ATOM 706 N N . ALA A 1 93 ? -11.058 2.395 9.740 1.00 80.12 93 ALA A N 1
ATOM 707 C CA . ALA A 1 93 ? -12.323 1.670 9.919 1.00 80.12 93 ALA A CA 1
ATOM 708 C C . ALA A 1 93 ? -12.219 0.622 11.037 1.00 80.12 93 ALA A C 1
ATOM 710 O O . ALA A 1 93 ? -13.058 0.568 11.931 1.00 80.12 93 ALA A O 1
ATOM 711 N N . ASP A 1 94 ? -11.153 -0.177 10.991 1.00 81.25 94 ASP A N 1
ATOM 712 C CA . ASP A 1 94 ? -10.801 -1.167 12.000 1.00 81.25 94 ASP A CA 1
ATOM 713 C C . ASP A 1 94 ? -9.265 -1.257 12.080 1.00 81.25 94 ASP A C 1
ATOM 715 O O . ASP A 1 94 ? -8.622 -1.587 11.077 1.00 81.25 94 ASP A O 1
ATOM 719 N N . PRO A 1 95 ? -8.644 -0.956 13.237 1.00 74.75 95 PRO A N 1
ATOM 720 C CA . PRO A 1 95 ? -7.197 -1.037 13.399 1.00 74.75 95 PRO A CA 1
ATOM 721 C C . PRO A 1 95 ? -6.657 -2.472 13.331 1.00 74.75 95 PRO A C 1
ATOM 723 O O . PRO A 1 95 ? -5.444 -2.635 13.271 1.00 74.75 95 PRO A O 1
ATOM 726 N N . HIS A 1 96 ? -7.499 -3.509 13.346 1.00 79.62 96 HIS A N 1
ATOM 727 C CA . HIS A 1 96 ? -7.095 -4.914 13.225 1.00 79.62 96 HIS A CA 1
ATOM 728 C C . HIS A 1 96 ? -7.256 -5.480 11.810 1.0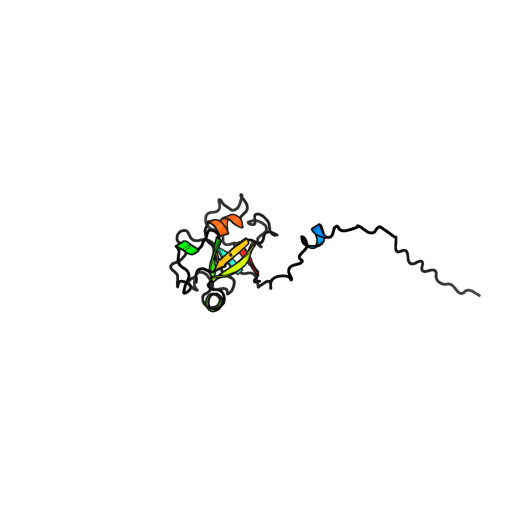0 79.62 96 HIS A C 1
ATOM 730 O O . HIS A 1 96 ? -6.741 -6.562 11.531 1.00 79.62 96 HIS A O 1
ATOM 736 N N . ASN A 1 97 ? -7.918 -4.751 10.910 1.00 83.50 97 ASN A N 1
ATOM 737 C CA . ASN A 1 97 ? -8.166 -5.224 9.558 1.00 83.50 97 ASN A CA 1
ATOM 738 C C . ASN A 1 97 ? -6.895 -5.157 8.692 1.00 83.50 97 ASN A C 1
ATOM 740 O O . ASN A 1 97 ? -6.220 -4.125 8.615 1.00 83.50 97 ASN A O 1
ATOM 744 N N . LEU A 1 98 ? -6.590 -6.270 8.025 1.00 90.44 98 LEU A N 1
ATOM 745 C CA . LEU A 1 98 ? -5.491 -6.398 7.075 1.00 90.44 98 LEU A CA 1
ATOM 746 C C . LEU A 1 98 ? -6.050 -6.383 5.655 1.00 90.44 98 LEU A C 1
ATOM 748 O O . LEU A 1 98 ? -6.670 -7.345 5.206 1.00 90.44 98 LEU A O 1
ATOM 752 N N . LEU A 1 99 ? -5.778 -5.308 4.921 1.00 92.44 99 LEU A N 1
ATOM 753 C CA . LEU A 1 99 ? -6.154 -5.208 3.518 1.00 92.44 99 LEU A CA 1
ATOM 754 C C . LEU A 1 99 ? -5.044 -5.781 2.637 1.00 92.44 99 LEU A C 1
ATOM 756 O O . LEU A 1 99 ? -3.921 -5.278 2.651 1.00 92.44 99 LEU A O 1
ATOM 760 N N . GLN A 1 100 ? -5.356 -6.799 1.837 1.00 93.19 100 GLN A N 1
ATOM 761 C CA . GLN A 1 100 ? -4.436 -7.298 0.817 1.00 93.19 100 GLN A CA 1
ATOM 762 C C . GLN A 1 100 ? -4.404 -6.334 -0.378 1.00 93.19 100 GLN A C 1
ATOM 764 O O . GLN A 1 100 ? -5.443 -6.017 -0.954 1.00 93.19 100 GLN A O 1
ATOM 769 N N . VAL A 1 101 ? -3.209 -5.893 -0.770 1.00 92.00 101 VAL A N 1
ATOM 770 C CA . VAL A 1 101 ? -2.988 -4.939 -1.864 1.00 92.00 101 VAL A CA 1
ATOM 771 C C . VAL A 1 101 ? -1.897 -5.464 -2.794 1.00 92.00 101 VAL A C 1
ATOM 773 O O . VAL A 1 101 ? -0.861 -5.945 -2.332 1.00 92.00 101 VAL A O 1
ATOM 776 N N . GLN A 1 102 ? -2.101 -5.368 -4.107 1.00 92.12 102 GLN A N 1
ATOM 777 C CA . GLN A 1 102 ? -1.083 -5.717 -5.099 1.00 92.12 102 GLN A CA 1
ATOM 778 C C . GLN A 1 102 ? -0.190 -4.515 -5.430 1.00 92.12 102 GLN A C 1
ATOM 780 O O . GLN A 1 102 ? -0.681 -3.427 -5.728 1.00 92.12 102 GLN A O 1
ATOM 785 N N . ILE A 1 103 ? 1.131 -4.704 -5.419 1.00 91.50 103 ILE A N 1
ATOM 786 C CA . ILE A 1 103 ? 2.070 -3.683 -5.890 1.00 91.50 103 ILE A CA 1
ATOM 787 C C . ILE A 1 103 ? 2.130 -3.748 -7.411 1.00 91.50 103 ILE A C 1
ATOM 789 O O . ILE A 1 103 ? 2.754 -4.641 -7.988 1.00 91.50 103 ILE A O 1
ATOM 793 N N . VAL A 1 104 ? 1.471 -2.792 -8.050 1.00 89.88 104 VAL A N 1
ATOM 794 C CA . VAL A 1 104 ? 1.390 -2.701 -9.513 1.00 89.88 104 VAL A CA 1
ATOM 795 C C . VAL A 1 104 ? 2.286 -1.606 -10.069 1.00 89.88 104 VAL A C 1
ATOM 797 O O . VAL A 1 104 ? 2.478 -1.515 -11.281 1.00 89.88 104 VAL A O 1
ATOM 800 N N . ASP A 1 105 ? 2.845 -0.772 -9.188 1.00 89.75 105 ASP A N 1
ATOM 801 C CA . ASP A 1 105 ? 3.581 0.392 -9.633 1.00 89.75 105 ASP A CA 1
ATOM 802 C C . ASP A 1 105 ? 4.640 0.932 -8.670 1.00 89.75 105 ASP A C 1
ATOM 804 O O . ASP A 1 105 ? 4.783 0.499 -7.521 1.00 89.75 105 ASP A O 1
ATOM 808 N N . LYS A 1 106 ? 5.379 1.922 -9.169 1.00 87.69 106 LYS A N 1
ATOM 809 C CA . LYS A 1 106 ? 6.391 2.680 -8.436 1.00 87.69 106 LYS A CA 1
ATOM 810 C C . LYS A 1 106 ? 5.959 4.136 -8.360 1.00 87.69 106 LYS A C 1
ATOM 812 O O . LYS A 1 106 ? 5.698 4.754 -9.392 1.00 87.69 106 LYS A O 1
ATOM 817 N N . CYS A 1 107 ? 5.916 4.707 -7.162 1.00 84.81 107 CYS A N 1
ATOM 818 C CA . CYS A 1 107 ? 5.659 6.138 -7.012 1.00 84.81 107 CYS A CA 1
ATOM 819 C C . CYS A 1 107 ? 6.942 6.956 -7.187 1.00 84.81 107 CYS A C 1
ATOM 821 O O . CYS A 1 107 ? 8.054 6.484 -6.947 1.00 84.81 107 CYS A O 1
ATOM 823 N N . ILE A 1 108 ? 6.785 8.214 -7.601 1.00 82.56 108 ILE A N 1
ATOM 824 C CA . ILE A 1 108 ? 7.896 9.165 -7.679 1.00 82.56 108 ILE A CA 1
ATOM 825 C C . ILE A 1 108 ? 8.439 9.379 -6.254 1.00 82.56 108 ILE A C 1
ATOM 827 O O . ILE A 1 108 ? 7.634 9.594 -5.345 1.00 82.56 108 ILE A O 1
ATOM 831 N N . PRO A 1 109 ? 9.769 9.369 -6.030 1.00 80.38 109 PRO A N 1
ATOM 832 C CA . PRO A 1 109 ? 10.358 9.515 -4.694 1.00 80.38 109 PRO A CA 1
ATOM 833 C C . PRO A 1 109 ? 9.875 10.736 -3.899 1.00 80.38 109 PRO A C 1
ATOM 835 O O . PRO A 1 109 ? 9.828 10.684 -2.678 1.00 80.38 109 PRO A O 1
ATOM 838 N N . MET A 1 110 ? 9.467 11.813 -4.579 1.00 81.06 110 MET A N 1
ATOM 839 C CA . MET A 1 110 ? 8.870 12.995 -3.947 1.00 81.06 110 MET A CA 1
ATOM 840 C C . MET A 1 110 ? 7.540 12.688 -3.230 1.00 81.06 110 MET A C 1
ATOM 842 O O 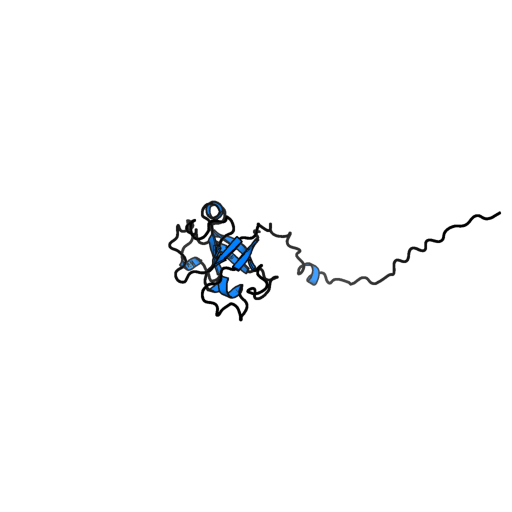. MET A 1 110 ? 7.250 13.313 -2.216 1.00 81.06 110 MET A O 1
ATOM 846 N N . PHE A 1 111 ? 6.750 11.727 -3.724 1.00 79.31 111 PHE A N 1
ATOM 847 C CA . PHE A 1 111 ? 5.475 11.309 -3.122 1.00 79.31 111 PHE A CA 1
ATOM 848 C C . PHE A 1 111 ? 5.613 10.116 -2.165 1.00 79.31 111 PHE A C 1
ATOM 850 O O . PHE A 1 111 ? 4.756 9.927 -1.310 1.00 79.31 111 PHE A O 1
ATOM 857 N N . CYS A 1 112 ? 6.686 9.331 -2.293 1.00 85.75 112 CYS A N 1
ATOM 858 C CA . CYS A 1 112 ? 6.994 8.197 -1.418 1.00 85.75 112 CYS A CA 1
ATOM 859 C C . CYS A 1 112 ? 8.463 8.225 -0.974 1.00 85.75 112 CYS A C 1
ATOM 861 O O . CYS A 1 112 ? 9.266 7.399 -1.434 1.00 85.75 112 CYS A O 1
ATOM 863 N N . PRO A 1 113 ? 8.854 9.187 -0.124 1.00 84.75 113 PRO A N 1
ATOM 864 C CA . PRO A 1 113 ? 10.232 9.300 0.341 1.00 84.75 113 PRO A CA 1
ATOM 865 C C . PRO A 1 113 ? 10.639 8.119 1.236 1.00 84.75 113 PRO A C 1
ATOM 867 O O . PRO A 1 113 ? 11.804 7.719 1.234 1.00 84.75 113 PRO A O 1
ATOM 870 N N . GLY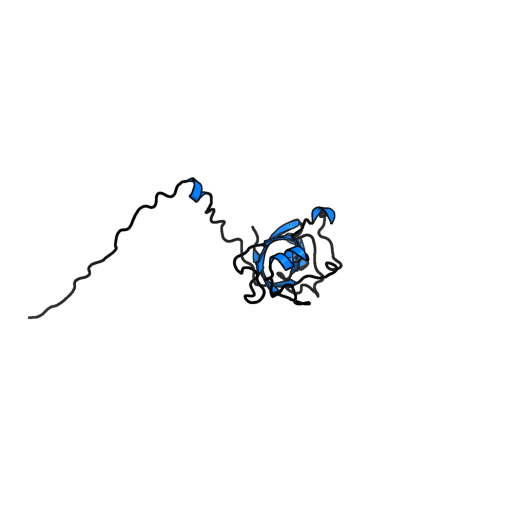 A 1 114 ? 9.694 7.536 1.978 1.00 87.75 114 GLY A N 1
ATOM 871 C CA . GLY A 1 114 ? 9.905 6.370 2.826 1.00 87.75 114 GLY A CA 1
ATOM 872 C C . GLY A 1 114 ? 9.799 5.045 2.071 1.00 87.75 114 GLY A C 1
ATOM 873 O O . GLY A 1 114 ? 8.996 4.879 1.158 1.00 87.75 114 GLY A O 1
ATOM 874 N N . ALA A 1 115 ? 10.571 4.046 2.507 1.00 87.56 115 ALA A N 1
ATOM 875 C CA . ALA A 1 115 ? 10.539 2.692 1.945 1.00 87.56 115 ALA A CA 1
ATOM 876 C C . ALA A 1 115 ? 9.161 2.006 2.074 1.00 87.56 115 ALA A C 1
ATOM 878 O O . ALA A 1 115 ? 8.831 1.120 1.290 1.00 87.56 115 ALA A O 1
ATOM 879 N N . HIS A 1 116 ? 8.360 2.414 3.059 1.00 88.75 116 HIS A N 1
ATOM 880 C CA . HIS A 1 116 ? 7.032 1.860 3.338 1.00 88.75 116 HIS A CA 1
ATOM 881 C C . HIS A 1 116 ? 5.901 2.826 2.978 1.00 88.75 116 HIS A C 1
ATOM 883 O O . HIS A 1 116 ? 4.753 2.567 3.334 1.00 88.75 116 HIS A O 1
ATOM 889 N N . ASP A 1 117 ? 6.220 3.923 2.287 1.00 91.06 117 ASP A N 1
ATOM 890 C CA . ASP A 1 117 ? 5.210 4.854 1.808 1.00 91.06 117 ASP A CA 1
ATOM 891 C C . ASP A 1 117 ? 4.499 4.2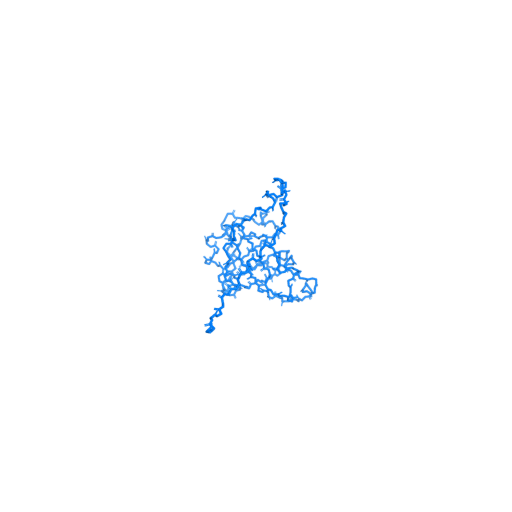77 0.582 1.00 91.06 117 ASP A C 1
ATOM 893 O O . ASP A 1 117 ? 5.130 3.718 -0.322 1.00 91.06 117 ASP A O 1
ATOM 897 N N . LEU A 1 118 ? 3.176 4.411 0.570 1.00 91.38 118 LEU A N 1
ATOM 898 C CA . LEU A 1 118 ? 2.286 3.824 -0.419 1.00 91.38 118 LEU A CA 1
ATOM 899 C C . LEU A 1 118 ? 1.379 4.892 -1.030 1.00 91.38 118 LEU A C 1
ATOM 901 O O . LEU A 1 118 ? 0.769 5.697 -0.323 1.00 91.38 118 LEU A O 1
ATOM 905 N N . ILE A 1 119 ? 1.198 4.823 -2.346 1.00 91.88 119 ILE A N 1
ATOM 906 C CA . ILE A 1 119 ? 0.045 5.434 -3.006 1.00 91.88 119 ILE A CA 1
ATOM 907 C C . ILE A 1 119 ? -0.943 4.320 -3.313 1.00 91.88 119 ILE A C 1
ATOM 909 O O . ILE A 1 119 ? -0.673 3.455 -4.143 1.00 91.88 119 ILE A O 1
ATOM 913 N N . LEU A 1 120 ? -2.067 4.315 -2.611 1.00 90.88 120 LEU A N 1
ATOM 914 C CA . LEU A 1 120 ? -3.130 3.336 -2.771 1.00 90.88 120 LEU A CA 1
ATOM 915 C C . LEU A 1 120 ? -4.090 3.768 -3.884 1.00 90.88 120 LEU A C 1
ATOM 917 O O . LEU A 1 120 ? -4.308 4.957 -4.122 1.00 90.88 120 LEU A O 1
ATOM 921 N N . SER A 1 121 ? -4.688 2.780 -4.547 1.00 89.56 121 SER A N 1
ATOM 922 C CA . SER A 1 121 ? -5.923 2.971 -5.312 1.00 89.56 121 SER A CA 1
ATOM 923 C C . SER A 1 121 ? -7.003 3.594 -4.429 1.00 89.56 121 SER A C 1
ATOM 925 O O . SER A 1 121 ? -7.021 3.400 -3.209 1.00 89.56 121 SER A O 1
ATOM 927 N N . LYS A 1 122 ? -7.932 4.326 -5.044 1.00 87.94 122 LYS A N 1
ATOM 928 C CA . LYS A 1 122 ? -9.017 5.003 -4.325 1.00 87.94 122 LYS A CA 1
ATOM 929 C C . LYS A 1 122 ? -9.848 4.013 -3.510 1.00 87.94 122 LYS A C 1
ATOM 931 O O . LYS A 1 122 ? -10.258 4.314 -2.390 1.00 87.94 122 LYS A O 1
ATOM 936 N N . GLU A 1 123 ? -10.079 2.833 -4.065 1.00 89.19 123 GLU A N 1
ATOM 937 C CA . GLU A 1 123 ? -10.836 1.749 -3.461 1.00 89.19 123 GLU A CA 1
ATOM 938 C C . GLU A 1 123 ? -10.075 1.129 -2.285 1.00 89.19 123 GLU A C 1
ATOM 940 O O . GLU A 1 123 ? -10.663 0.970 -1.215 1.00 89.19 123 GLU A O 1
ATOM 945 N N . ALA A 1 124 ? -8.770 0.855 -2.430 1.00 91.12 124 ALA A N 1
ATOM 946 C CA . ALA A 1 124 ? -7.958 0.348 -1.321 1.00 91.12 124 ALA A CA 1
ATOM 947 C C . ALA A 1 124 ? -7.830 1.371 -0.188 1.00 91.12 124 ALA A C 1
ATOM 949 O O . ALA A 1 124 ? -7.937 1.021 0.984 1.00 91.12 124 ALA A O 1
ATOM 950 N N . PHE A 1 125 ? -7.640 2.646 -0.530 1.00 90.44 125 PHE A N 1
ATOM 951 C CA . PHE A 1 125 ? -7.558 3.717 0.453 1.00 90.44 125 PHE A CA 1
ATOM 952 C C . PHE A 1 125 ? -8.864 3.838 1.244 1.00 90.44 125 PHE A C 1
ATOM 954 O O . PHE A 1 125 ? -8.843 3.844 2.471 1.00 90.44 125 PHE A O 1
ATOM 961 N N . ARG A 1 126 ? -10.013 3.842 0.556 1.00 89.31 126 ARG A N 1
ATOM 962 C CA . ARG A 1 126 ? -11.335 3.874 1.199 1.00 89.31 126 ARG A CA 1
ATOM 963 C C . ARG A 1 126 ? -11.603 2.658 2.080 1.00 89.31 126 ARG A C 1
ATOM 965 O O . ARG A 1 126 ? -12.183 2.832 3.141 1.00 89.31 126 ARG A O 1
ATOM 972 N N . ALA A 1 127 ? -11.157 1.466 1.686 1.00 90.50 127 ALA A N 1
ATOM 973 C CA . ALA A 1 127 ? -11.332 0.251 2.485 1.00 90.50 127 ALA A CA 1
ATOM 974 C C . ALA A 1 127 ? -10.591 0.290 3.838 1.00 90.50 127 ALA A C 1
ATOM 976 O O . ALA A 1 127 ? -10.941 -0.456 4.751 1.00 90.50 127 ALA A O 1
ATOM 977 N N . LEU A 1 128 ? -9.584 1.159 3.983 1.00 89.38 128 LEU A N 1
ATOM 978 C CA . LEU A 1 128 ? -8.874 1.378 5.245 1.00 89.38 128 LEU A CA 1
ATOM 979 C C . LEU A 1 128 ? -9.523 2.452 6.128 1.00 89.38 128 LEU A C 1
ATOM 981 O O . LEU A 1 128 ? -9.241 2.494 7.328 1.00 89.38 128 LEU A O 1
ATOM 985 N N . LEU A 1 129 ? -10.357 3.325 5.558 1.00 89.00 129 LEU A N 1
ATOM 986 C CA . LEU A 1 129 ? -10.886 4.504 6.235 1.00 89.00 129 LEU A CA 1
ATOM 987 C C . LEU A 1 129 ? -12.232 4.258 6.912 1.00 89.00 129 LEU A C 1
ATOM 989 O O . LEU A 1 129 ? -13.112 3.610 6.356 1.00 89.00 129 LEU A O 1
ATOM 993 N N . SER A 1 130 ? -12.421 4.866 8.082 1.00 85.56 130 SER A N 1
ATOM 994 C CA . SER A 1 130 ? -13.730 4.973 8.722 1.00 85.56 130 SER A CA 1
ATOM 995 C C . SER A 1 130 ? -14.647 5.917 7.940 1.00 85.56 130 SER A C 1
ATOM 997 O O . SER A 1 130 ? -14.183 6.849 7.279 1.00 85.56 130 SER A O 1
ATOM 999 N N . ASP A 1 131 ? -15.963 5.756 8.091 1.00 81.50 131 ASP A N 1
ATOM 1000 C CA . ASP A 1 131 ? -16.965 6.619 7.441 1.00 81.50 131 ASP A CA 1
ATOM 1001 C C . ASP A 1 131 ? -16.761 8.114 7.737 1.00 81.50 131 ASP A C 1
ATOM 1003 O O . ASP A 1 131 ? -17.058 8.976 6.910 1.00 81.50 131 ASP A O 1
ATOM 1007 N N . LYS A 1 132 ? -16.200 8.433 8.911 1.00 75.81 132 LYS A N 1
ATOM 1008 C CA . LYS A 1 132 ? -15.865 9.807 9.312 1.00 75.81 132 LYS A CA 1
ATOM 1009 C C . LYS A 1 132 ? -14.713 10.389 8.491 1.00 75.81 132 LYS A C 1
ATOM 1011 O O . LYS A 1 132 ? -14.712 11.585 8.210 1.00 75.81 132 LYS A O 1
ATOM 1016 N N . ALA A 1 133 ? -13.748 9.558 8.107 1.00 78.69 133 ALA A N 1
ATOM 1017 C CA . ALA A 1 133 ? -12.544 9.967 7.393 1.00 78.69 133 ALA A CA 1
ATOM 1018 C C . ALA A 1 133 ? -12.742 10.054 5.870 1.00 78.69 133 ALA A C 1
ATOM 1020 O O . ALA A 1 133 ? -12.054 10.830 5.213 1.00 78.69 133 ALA A O 1
ATOM 1021 N N . ILE A 1 134 ? -13.704 9.314 5.300 1.00 75.12 134 ILE A N 1
ATOM 1022 C CA . ILE A 1 134 ? -13.961 9.264 3.844 1.00 75.12 134 ILE A CA 1
ATOM 1023 C C . ILE A 1 134 ? -14.301 10.641 3.246 1.00 75.12 134 ILE A C 1
ATOM 1025 O O . ILE A 1 134 ? -14.016 10.890 2.073 1.00 75.12 134 ILE A O 1
ATOM 1029 N N . ASN A 1 135 ? -14.889 11.538 4.041 1.00 71.12 135 ASN A N 1
ATOM 1030 C CA . ASN A 1 135 ? -15.302 12.871 3.593 1.00 71.12 135 ASN A CA 1
ATOM 1031 C C . ASN A 1 135 ? -14.207 13.941 3.731 1.00 71.12 135 ASN A C 1
ATOM 1033 O O . ASN A 1 135 ? -14.453 15.106 3.419 1.00 71.12 135 ASN A O 1
ATOM 1037 N N . GLN A 1 136 ? -13.010 13.579 4.197 1.00 69.44 136 GLN A N 1
ATOM 1038 C CA . GLN A 1 136 ? -11.888 14.507 4.286 1.00 69.44 136 GLN A CA 1
ATOM 1039 C C . GLN A 1 136 ? -11.072 14.479 2.986 1.00 69.44 136 GLN A C 1
ATOM 1041 O O . GLN A 1 136 ? -10.665 13.428 2.499 1.00 69.44 136 GLN A O 1
ATOM 1046 N N . THR A 1 137 ? -10.862 15.657 2.396 1.00 56.16 137 THR A N 1
ATOM 1047 C CA . THR A 1 137 ? -10.361 15.823 1.020 1.00 56.16 137 THR A CA 1
ATOM 1048 C C . THR A 1 137 ? -8.891 15.432 0.838 1.00 56.16 137 THR A C 1
ATOM 1050 O O . THR A 1 137 ? -8.476 15.137 -0.281 1.00 56.16 137 THR A O 1
ATOM 1053 N N . THR A 1 138 ? -8.103 15.400 1.917 1.00 59.06 138 THR A N 1
ATOM 1054 C CA . THR A 1 138 ? -6.662 15.126 1.851 1.00 59.06 138 THR A CA 1
ATOM 1055 C C . THR A 1 138 ? -6.198 14.429 3.121 1.00 59.06 138 THR A C 1
ATOM 1057 O O . THR A 1 138 ? -5.735 15.071 4.062 1.00 59.06 138 THR A O 1
ATOM 1060 N N . THR A 1 139 ? -6.315 13.106 3.162 1.00 71.56 139 THR A N 1
ATOM 1061 C CA . THR A 1 139 ? -5.858 12.336 4.321 1.00 71.56 139 THR A CA 1
ATOM 1062 C C . THR A 1 139 ? -4.625 11.534 3.932 1.00 71.56 139 THR A C 1
ATOM 1064 O O . THR A 1 139 ? -4.658 10.708 3.025 1.00 71.56 139 THR A O 1
ATOM 1067 N N . ILE A 1 140 ? -3.514 11.798 4.615 1.00 85.94 140 ILE A N 1
ATOM 1068 C CA . ILE A 1 140 ? -2.394 10.862 4.698 1.00 85.94 140 ILE A CA 1
ATOM 1069 C C . ILE A 1 140 ? -2.635 10.053 5.968 1.00 85.94 140 ILE A C 1
ATOM 1071 O O . ILE A 1 140 ? -2.798 10.630 7.045 1.00 85.94 140 ILE A O 1
ATOM 1075 N N . ILE A 1 141 ? -2.673 8.729 5.857 1.00 87.62 141 ILE A N 1
ATOM 1076 C CA . ILE A 1 141 ? -2.810 7.838 7.012 1.00 87.62 141 ILE A CA 1
ATOM 1077 C C . ILE A 1 141 ? -1.497 7.118 7.277 1.00 87.62 141 ILE A C 1
ATOM 1079 O O . ILE A 1 141 ? -0.753 6.787 6.359 1.00 87.62 141 ILE A O 1
ATOM 1083 N N . GLN A 1 142 ? -1.223 6.834 8.544 1.00 91.12 142 GLN A N 1
ATOM 1084 C CA . GLN A 1 142 ? -0.128 5.941 8.894 1.00 91.12 142 GLN A CA 1
ATOM 1085 C C . GLN A 1 142 ? -0.577 4.501 8.704 1.00 91.12 142 GLN A C 1
ATOM 1087 O O . GLN A 1 142 ? -1.638 4.105 9.198 1.00 91.12 142 GLN A O 1
ATOM 1092 N N . VAL A 1 143 ? 0.252 3.717 8.028 1.00 90.88 143 VAL A N 1
ATOM 1093 C CA . VAL A 1 143 ? 0.008 2.300 7.785 1.00 90.88 143 VAL A CA 1
ATOM 1094 C C . VAL A 1 143 ? 1.182 1.454 8.232 1.00 90.88 143 VAL A C 1
ATOM 1096 O O . VAL A 1 143 ? 2.332 1.897 8.273 1.00 90.88 143 VAL A O 1
ATOM 1099 N N . ARG A 1 144 ? 0.880 0.199 8.535 1.00 91.31 144 ARG A N 1
ATOM 1100 C CA . ARG A 1 144 ? 1.866 -0.854 8.719 1.00 91.31 144 ARG A CA 1
ATOM 1101 C C . ARG A 1 144 ? 1.756 -1.832 7.561 1.00 91.31 144 ARG A C 1
ATOM 1103 O O . ARG A 1 144 ? 0.658 -2.259 7.214 1.00 91.31 144 ARG A O 1
ATOM 1110 N N . VAL A 1 145 ? 2.900 -2.168 6.977 1.00 89.88 145 VAL A N 1
ATOM 1111 C CA . VAL A 1 145 ? 2.993 -3.118 5.868 1.00 89.88 145 VAL A CA 1
ATOM 1112 C C . VAL A 1 145 ? 3.472 -4.464 6.389 1.00 89.88 145 VAL A C 1
ATOM 1114 O O . VAL A 1 145 ? 4.375 -4.532 7.227 1.00 89.88 145 VAL A O 1
ATOM 1117 N N . TYR A 1 146 ? 2.886 -5.524 5.852 1.00 88.00 146 TYR A N 1
ATOM 1118 C CA . TYR A 1 146 ? 3.222 -6.910 6.125 1.00 88.00 146 TYR A CA 1
ATOM 1119 C C . TYR A 1 146 ? 3.462 -7.642 4.805 1.00 88.00 146 TYR A C 1
ATOM 1121 O O . TYR A 1 146 ? 2.843 -7.330 3.782 1.00 88.00 146 TYR A O 1
ATOM 1129 N N . ARG A 1 147 ? 4.354 -8.629 4.830 1.00 80.00 147 ARG A N 1
ATOM 1130 C CA . ARG A 1 147 ? 4.642 -9.497 3.687 1.00 80.00 147 ARG A CA 1
ATOM 1131 C C . ARG A 1 147 ? 4.553 -10.958 4.121 1.00 80.00 147 ARG A C 1
ATOM 1133 O O . ARG A 1 147 ? 5.076 -11.278 5.190 1.00 80.00 147 ARG A O 1
ATOM 1140 N N . ASP A 1 148 ? 3.916 -11.772 3.279 1.00 65.06 148 ASP A N 1
ATOM 1141 C CA . ASP A 1 148 ? 3.921 -13.240 3.364 1.00 65.06 148 ASP A CA 1
ATOM 1142 C C . ASP A 1 148 ? 5.341 -13.822 3.254 1.00 65.06 148 ASP A C 1
ATOM 1144 O O . ASP A 1 148 ? 6.147 -13.311 2.428 1.00 65.06 148 ASP A O 1
#